Protein AF-A0A550GT23-F1 (afdb_monomer)

Sequence (72 aa):
MMDQLEQKIKTEVEGCECDAVLAFGVDNFNYLTRTVLPFAEHYPTRRAVAVLPKGSAPVIICPYDWSQAIKD

Nearest PDB structures (foldseek):
  4b28-assembly1_A-2  TM=8.127E-01  e=3.266E+00  Roseobacter denitrificans OCh 114
  4s00-assembly1_C  TM=8.093E-01  e=5.903E+00  Ruegeria lacuscaerulensis ITI-1157
  4rzz-assembly1_C  TM=8.100E-01  e=6.733E+00  Ruegeria lacuscaerulensis ITI-1157
  4s01-assembly2_B  TM=8.076E-01  e=8.759E+00  Ruegeria lacuscaerulensis ITI-1157
  5le5-assembly1_S  TM=3.075E-01  e=3.978E+00  Homo sapiens

pLDDT: mean 89.1, std 7.35, range [49.38, 96.44]

Mean predicted aligned error: 4.14 Å

Structure (mmCIF, N/CA/C/O backbone):
data_AF-A0A550GT23-F1
#
_entry.id   AF-A0A550GT23-F1
#
loop_
_atom_site.group_PDB
_atom_site.id
_atom_site.type_symbol
_atom_site.label_atom_id
_atom_site.label_alt_id
_atom_site.label_comp_id
_atom_site.label_asym_id
_atom_site.label_entity_id
_atom_site.label_seq_id
_atom_site.pdbx_PDB_ins_code
_atom_site.Cartn_x
_atom_site.Cartn_y
_atom_site.Cartn_z
_atom_site.occupancy
_atom_site.B_iso_or_equiv
_atom_site.auth_seq_id
_atom_site.auth_comp_id
_atom_site.auth_asym_id
_atom_site.auth_atom_id
_atom_site.pdbx_PDB_model_num
ATOM 1 N N . MET A 1 1 ? 5.478 -2.878 22.505 1.00 49.38 1 MET A N 1
ATOM 2 C CA . MET A 1 1 ? 5.412 -1.405 22.601 1.00 49.38 1 MET A CA 1
ATOM 3 C C . MET A 1 1 ? 5.112 -0.927 21.194 1.00 49.38 1 MET A C 1
ATOM 5 O O . MET A 1 1 ? 5.895 -1.259 20.318 1.00 49.38 1 MET A O 1
ATOM 9 N N . MET A 1 2 ? 3.939 -0.337 20.951 1.00 58.34 2 MET A N 1
ATOM 10 C CA . MET A 1 2 ? 3.545 0.070 19.595 1.00 58.34 2 MET A CA 1
ATOM 11 C C . MET A 1 2 ? 4.474 1.196 19.135 1.00 58.34 2 MET A C 1
ATOM 13 O O . MET A 1 2 ? 4.832 2.057 19.943 1.00 58.34 2 MET A O 1
ATOM 17 N N . ASP A 1 3 ? 4.935 1.140 17.891 1.00 86.25 3 ASP A N 1
ATOM 18 C CA . ASP A 1 3 ? 5.894 2.108 17.368 1.00 86.25 3 ASP A CA 1
ATOM 19 C C . ASP A 1 3 ? 5.249 3.507 17.308 1.00 86.25 3 ASP A C 1
ATOM 21 O O . ASP A 1 3 ? 4.092 3.641 16.902 1.00 86.25 3 ASP A O 1
ATOM 25 N N . GLN A 1 4 ? 5.970 4.561 17.713 1.00 86.25 4 GLN A N 1
ATOM 26 C CA . GLN A 1 4 ? 5.456 5.941 17.691 1.00 86.25 4 GLN A CA 1
ATOM 27 C C . GLN A 1 4 ? 4.949 6.349 16.299 1.00 86.25 4 GLN A C 1
ATOM 29 O O . GLN A 1 4 ? 3.980 7.103 16.188 1.00 86.25 4 GLN A O 1
ATOM 34 N N . LEU A 1 5 ? 5.577 5.835 15.237 1.00 86.38 5 LEU A N 1
ATOM 35 C CA . LEU A 1 5 ? 5.145 6.077 13.866 1.00 86.38 5 LEU A CA 1
ATOM 36 C C . LEU A 1 5 ? 3.808 5.393 13.564 1.00 86.38 5 LEU A C 1
ATOM 38 O O . LEU A 1 5 ? 2.911 6.017 13.002 1.00 86.38 5 LEU A O 1
ATOM 42 N N . GLU A 1 6 ? 3.667 4.130 13.956 1.00 85.88 6 GLU A N 1
ATOM 43 C CA . GLU A 1 6 ? 2.451 3.344 13.739 1.00 85.88 6 GLU A CA 1
ATOM 44 C C . GLU A 1 6 ? 1.255 3.987 14.451 1.00 85.88 6 GLU A C 1
ATOM 46 O O . GLU A 1 6 ? 0.177 4.137 13.873 1.00 85.88 6 GLU A O 1
ATOM 51 N N . GLN A 1 7 ? 1.466 4.465 15.680 1.00 90.38 7 GLN A N 1
ATOM 52 C CA . GLN A 1 7 ? 0.438 5.169 16.439 1.00 90.38 7 GLN A CA 1
ATOM 53 C C . GLN A 1 7 ? 0.049 6.506 15.793 1.00 90.38 7 GLN A C 1
ATOM 55 O O . GLN A 1 7 ? -1.140 6.836 15.745 1.00 90.38 7 GLN A O 1
ATOM 60 N N . LYS A 1 8 ? 1.020 7.260 15.261 1.00 92.19 8 LYS A N 1
ATOM 61 C CA . LYS A 1 8 ? 0.751 8.494 14.511 1.00 92.19 8 LYS A CA 1
ATOM 62 C C . LYS A 1 8 ? -0.089 8.212 13.265 1.00 92.19 8 LYS A C 1
ATOM 64 O O . LYS A 1 8 ? -1.125 8.844 13.091 1.00 92.19 8 LYS A O 1
ATOM 69 N N . ILE A 1 9 ? 0.326 7.250 12.437 1.00 91.12 9 ILE A N 1
ATOM 70 C CA . ILE A 1 9 ? -0.392 6.872 11.210 1.00 91.12 9 ILE A CA 1
ATOM 71 C C . ILE A 1 9 ? -1.826 6.465 11.547 1.00 91.12 9 ILE A C 1
ATOM 73 O O . ILE A 1 9 ? -2.764 6.973 10.941 1.00 91.12 9 ILE A O 1
ATOM 77 N N . LYS A 1 10 ? -2.009 5.604 12.554 1.00 90.12 10 LYS A N 1
ATOM 78 C CA . LYS A 1 10 ? -3.339 5.164 12.979 1.00 90.12 10 LYS A CA 1
ATOM 79 C C . LYS A 1 10 ? -4.220 6.336 13.416 1.00 90.12 10 LYS A C 1
ATOM 81 O O . LYS A 1 10 ? -5.378 6.399 13.026 1.00 90.12 10 LYS A O 1
ATOM 86 N N . THR A 1 11 ? -3.676 7.260 14.206 1.00 92.88 11 THR A N 1
ATOM 87 C CA . THR A 1 11 ? -4.431 8.416 14.719 1.00 92.88 11 THR A CA 1
ATOM 88 C C . THR A 1 11 ? -4.905 9.320 13.581 1.00 92.88 11 THR A C 1
ATOM 90 O O . THR A 1 11 ? -6.062 9.725 13.566 1.00 92.88 11 THR A O 1
ATOM 93 N N . GLU A 1 12 ? -4.039 9.587 12.603 1.00 93.56 12 GLU A N 1
ATOM 94 C CA . GLU A 1 12 ? -4.379 10.404 11.431 1.00 93.56 12 GLU A CA 1
ATOM 95 C C . GLU A 1 12 ? -5.403 9.717 10.517 1.00 93.56 12 GLU A C 1
ATOM 97 O O . GLU A 1 12 ? -6.343 10.357 10.048 1.00 93.56 12 GLU A O 1
ATOM 102 N N . VAL A 1 13 ? -5.269 8.403 10.294 1.00 92.44 13 VAL A N 1
ATOM 103 C CA . VAL A 1 13 ? -6.237 7.634 9.492 1.00 92.44 13 VAL A CA 1
ATOM 104 C C . VAL A 1 13 ? -7.611 7.622 10.161 1.00 92.44 13 VAL A C 1
ATOM 106 O O . VAL A 1 13 ? -8.610 7.819 9.481 1.00 92.44 13 VAL A O 1
ATOM 109 N N . GLU A 1 14 ? -7.684 7.446 11.481 1.00 92.00 14 GLU A N 1
ATOM 110 C CA . GLU A 1 14 ? -8.954 7.494 12.221 1.00 92.00 14 GLU A CA 1
ATOM 111 C C . GLU A 1 14 ? -9.563 8.907 12.250 1.00 92.00 14 GLU A C 1
ATOM 113 O O . GLU A 1 14 ? -10.784 9.055 12.208 1.00 92.00 14 GLU A O 1
ATOM 118 N N . GLY A 1 15 ? -8.724 9.947 12.278 1.00 92.56 15 GLY A N 1
ATOM 119 C CA . GLY A 1 15 ? -9.147 11.347 12.334 1.00 92.56 15 GLY A CA 1
ATOM 120 C C . GLY A 1 15 ? -9.525 11.986 10.992 1.00 92.56 15 GLY A C 1
ATOM 121 O O . GLY A 1 15 ? -10.174 13.031 11.005 1.00 92.56 15 GLY A O 1
ATOM 122 N N . CYS A 1 16 ? -9.147 11.407 9.843 1.00 89.50 16 CYS A N 1
ATOM 123 C CA . CYS A 1 16 ? -9.490 11.981 8.530 1.00 89.50 16 CYS A CA 1
ATOM 124 C C . CYS A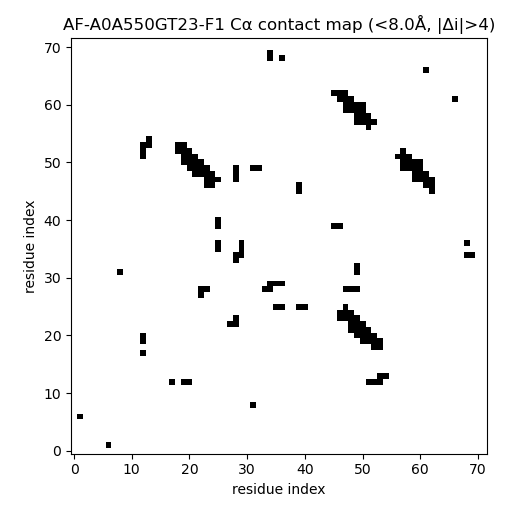 1 16 ? -11.011 11.966 8.283 1.00 89.50 16 CYS A C 1
ATOM 126 O O . CYS A 1 16 ? -11.736 11.203 8.902 1.00 89.50 16 CYS A O 1
ATOM 128 N N . GLU A 1 17 ? -11.533 12.712 7.309 1.00 94.00 17 GLU A N 1
ATOM 129 C CA . GLU A 1 17 ? -12.943 12.590 6.865 1.00 94.00 17 GLU A CA 1
ATOM 130 C C . GLU A 1 17 ? -13.149 11.477 5.813 1.00 94.00 17 GLU A C 1
ATOM 132 O O . GLU A 1 17 ? -14.140 11.446 5.091 1.00 94.00 17 GLU A O 1
ATOM 137 N N . CYS A 1 18 ? -12.189 10.562 5.700 1.00 92.31 18 CYS A N 1
ATOM 138 C CA . CYS A 1 18 ? -12.114 9.520 4.680 1.00 92.31 18 CYS A CA 1
ATOM 139 C C . CYS A 1 18 ? -12.369 8.122 5.264 1.00 92.31 18 CYS A C 1
ATOM 141 O O . CYS A 1 18 ? -12.089 7.899 6.434 1.00 92.31 18 CYS A O 1
ATOM 143 N N 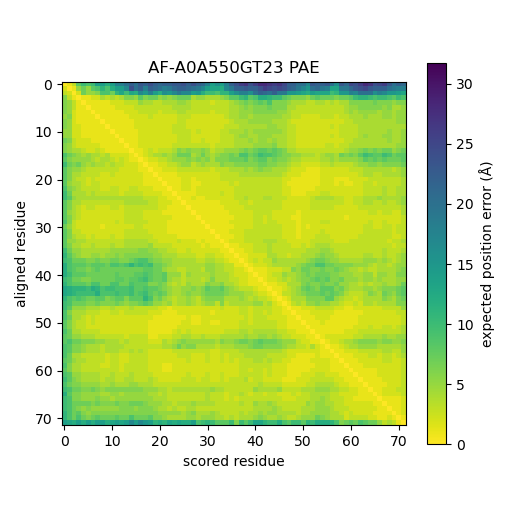. ASP A 1 19 ? -12.875 7.163 4.484 1.00 94.50 19 ASP A N 1
ATOM 144 C CA . ASP A 1 19 ? -13.070 5.781 4.972 1.00 94.50 19 ASP A CA 1
ATOM 145 C C . ASP A 1 19 ? -11.776 4.951 4.933 1.00 94.50 19 ASP A C 1
ATOM 147 O O . ASP A 1 19 ? -11.600 3.998 5.697 1.00 94.50 19 ASP A O 1
ATOM 151 N N . ALA A 1 20 ? -10.856 5.309 4.035 1.00 94.56 20 ALA A N 1
ATOM 152 C CA . ALA A 1 20 ? -9.561 4.664 3.881 1.00 94.56 20 ALA A CA 1
ATOM 153 C C . ALA A 1 20 ? -8.541 5.594 3.213 1.00 94.56 20 ALA A C 1
ATOM 155 O O . ALA A 1 20 ? -8.897 6.456 2.407 1.00 94.56 20 ALA A O 1
ATOM 156 N N . VAL A 1 21 ? -7.258 5.350 3.486 1.00 95.06 21 VAL A N 1
ATOM 157 C CA . VAL A 1 21 ? -6.127 5.972 2.785 1.00 95.06 21 VAL A CA 1
ATOM 158 C C . VAL A 1 21 ? -5.506 4.966 1.820 1.00 95.06 21 VAL A C 1
ATOM 160 O O . VAL A 1 21 ? -5.177 3.845 2.209 1.00 95.06 21 VAL A O 1
ATOM 163 N N . LEU A 1 22 ? -5.325 5.377 0.562 1.00 95.88 22 LEU A N 1
ATOM 164 C CA . LEU A 1 22 ? -4.561 4.634 -0.440 1.00 95.88 22 LEU A CA 1
ATOM 165 C C . LEU A 1 22 ? -3.276 5.395 -0.746 1.00 95.88 22 LEU A C 1
ATOM 167 O O . LEU A 1 22 ? -3.313 6.521 -1.241 1.00 95.88 22 LEU A O 1
ATOM 171 N N . ALA A 1 23 ? -2.140 4.762 -0.480 1.00 94.25 23 ALA A N 1
ATOM 172 C CA . ALA A 1 23 ? -0.834 5.358 -0.694 1.00 94.25 23 ALA A CA 1
ATOM 173 C C . ALA A 1 23 ? -0.122 4.724 -1.890 1.00 94.25 23 ALA A C 1
ATOM 175 O O . ALA A 1 23 ? 0.151 3.522 -1.914 1.00 94.25 23 ALA A O 1
ATOM 176 N N . PHE A 1 24 ? 0.193 5.570 -2.869 1.00 91.69 24 PHE A N 1
ATOM 177 C CA . PHE A 1 24 ? 0.945 5.225 -4.072 1.00 91.69 24 PHE A CA 1
ATOM 178 C C . PHE A 1 24 ? 2.347 5.829 -4.027 1.00 91.69 24 PHE A C 1
ATOM 180 O O . PHE A 1 24 ? 2.571 6.860 -3.391 1.00 91.69 24 PHE A O 1
ATOM 187 N N . GLY A 1 25 ? 3.258 5.236 -4.797 1.00 89.75 25 GLY A N 1
ATOM 188 C CA . GLY A 1 25 ? 4.648 5.677 -4.886 1.00 89.75 25 GLY A CA 1
ATOM 189 C C . GLY A 1 25 ? 5.530 4.996 -3.844 1.00 89.75 25 GLY A C 1
ATOM 190 O O . GLY A 1 25 ? 5.072 4.640 -2.758 1.00 89.75 25 GLY A O 1
ATOM 191 N N . VAL A 1 26 ? 6.796 4.793 -4.206 1.00 89.50 26 VAL A N 1
ATOM 192 C CA . VAL A 1 26 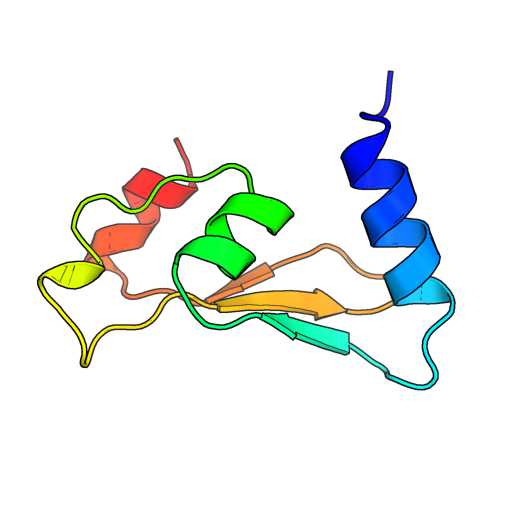? 7.758 4.016 -3.410 1.00 89.50 26 VAL A CA 1
ATOM 193 C C . VAL A 1 26 ? 8.017 4.641 -2.041 1.00 89.50 26 VAL A C 1
ATOM 195 O O . VAL A 1 26 ? 8.052 3.919 -1.049 1.00 89.50 26 VAL A O 1
ATOM 198 N N . ASP A 1 27 ? 8.082 5.971 -1.967 1.00 91.75 27 ASP A N 1
ATOM 199 C CA . ASP A 1 27 ? 8.356 6.689 -0.719 1.00 91.75 27 ASP A CA 1
ATOM 200 C C . ASP A 1 27 ? 7.196 6.587 0.269 1.00 91.75 27 ASP A C 1
ATOM 202 O O . ASP A 1 27 ? 7.403 6.259 1.434 1.00 91.75 27 ASP A O 1
ATOM 206 N N . ASN A 1 28 ? 5.962 6.805 -0.195 1.00 93.19 28 ASN A N 1
ATOM 207 C CA . ASN A 1 28 ? 4.778 6.689 0.657 1.00 93.19 28 ASN A CA 1
ATOM 208 C C . ASN A 1 28 ? 4.567 5.243 1.112 1.00 93.19 28 ASN A C 1
ATOM 210 O O . ASN A 1 28 ? 4.225 4.998 2.268 1.00 93.19 28 ASN A O 1
ATOM 214 N N . PHE A 1 29 ? 4.784 4.283 0.208 1.00 92.81 29 PHE A N 1
ATOM 215 C CA . PHE A 1 29 ? 4.696 2.866 0.534 1.00 92.81 29 PHE A CA 1
ATOM 216 C C . PHE A 1 29 ? 5.712 2.493 1.616 1.00 92.81 29 PHE A C 1
ATOM 218 O O . PHE A 1 29 ? 5.331 1.922 2.637 1.00 92.81 29 PHE A O 1
ATOM 225 N N . ASN A 1 30 ? 6.978 2.880 1.441 1.00 92.50 30 ASN A N 1
ATOM 226 C CA . ASN A 1 30 ? 8.033 2.646 2.422 1.00 92.50 30 ASN A CA 1
ATOM 227 C C . ASN A 1 30 ? 7.727 3.349 3.753 1.00 92.50 30 ASN A C 1
ATOM 229 O O . ASN A 1 30 ? 7.783 2.725 4.804 1.00 92.50 30 ASN A O 1
ATOM 233 N N . TYR A 1 31 ? 7.309 4.614 3.731 1.00 92.50 31 TYR A N 1
ATOM 234 C CA . TYR A 1 31 ? 6.978 5.352 4.951 1.00 92.50 31 TYR A CA 1
ATOM 235 C C . TYR A 1 31 ? 5.906 4.650 5.800 1.00 92.50 31 TYR A C 1
ATOM 237 O O . TYR A 1 31 ? 6.030 4.581 7.023 1.00 92.50 31 TYR A O 1
ATOM 245 N N . LEU A 1 32 ? 4.868 4.116 5.153 1.00 92.31 32 LEU A N 1
ATOM 246 C CA . LEU A 1 32 ? 3.722 3.510 5.834 1.00 92.31 32 LEU A CA 1
ATOM 247 C C . LEU A 1 32 ? 3.936 2.040 6.210 1.00 92.31 32 LEU A C 1
ATOM 249 O O . LEU A 1 32 ? 3.374 1.589 7.203 1.00 92.31 32 LEU A O 1
ATOM 253 N N . THR A 1 33 ? 4.716 1.290 5.427 1.00 89.56 33 THR A N 1
ATOM 254 C CA . THR A 1 33 ? 4.892 -0.167 5.605 1.00 89.56 33 THR A CA 1
ATOM 255 C C . THR A 1 33 ? 6.264 -0.557 6.148 1.00 89.56 33 THR A C 1
ATOM 257 O O . THR A 1 33 ? 6.431 -1.665 6.642 1.00 89.56 33 THR A O 1
ATOM 260 N N . ARG A 1 34 ? 7.248 0.347 6.060 1.00 89.38 34 ARG A N 1
ATOM 261 C CA . ARG A 1 34 ? 8.690 0.109 6.264 1.00 89.38 34 ARG A CA 1
ATOM 262 C C . ARG A 1 34 ? 9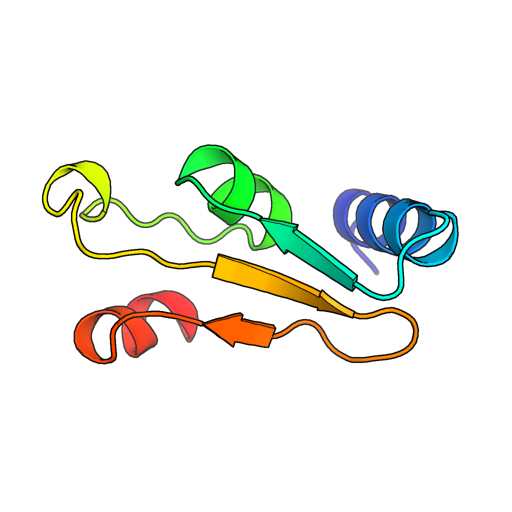.317 -0.900 5.307 1.00 89.38 34 ARG A C 1
ATOM 264 O O . ARG A 1 34 ? 10.469 -1.289 5.491 1.00 89.38 34 ARG A O 1
ATOM 271 N N . THR A 1 35 ? 8.591 -1.291 4.269 1.00 89.44 35 THR A N 1
ATOM 272 C CA . THR A 1 35 ? 9.084 -2.193 3.239 1.00 89.44 35 THR A CA 1
ATOM 273 C C . THR A 1 35 ? 9.728 -1.386 2.118 1.00 89.44 35 THR A C 1
ATOM 275 O O . THR A 1 35 ? 9.104 -0.521 1.498 1.00 89.44 35 THR A O 1
ATOM 278 N N . VAL A 1 36 ? 10.985 -1.709 1.817 1.00 89.38 36 VAL A N 1
ATOM 279 C CA . VAL A 1 36 ? 11.704 -1.156 0.667 1.00 89.38 36 VAL A CA 1
ATOM 280 C C . VAL A 1 36 ? 11.451 -2.045 -0.547 1.00 89.38 36 VAL A C 1
ATOM 282 O O . VAL A 1 36 ? 11.676 -3.251 -0.497 1.00 89.38 36 VAL A O 1
ATOM 285 N N . LEU A 1 37 ? 11.021 -1.448 -1.660 1.00 86.19 37 LEU A N 1
ATOM 286 C CA . LEU A 1 37 ? 10.848 -2.137 -2.943 1.00 86.19 37 LEU A CA 1
ATOM 287 C C . LEU A 1 37 ? 11.941 -1.684 -3.928 1.00 86.19 37 LEU A C 1
ATOM 289 O O . LEU A 1 37 ? 11.670 -0.858 -4.801 1.00 86.19 37 LEU A O 1
ATOM 293 N N . PRO A 1 38 ? 13.178 -2.208 -3.824 1.00 81.88 38 PRO A N 1
ATOM 294 C CA . PRO A 1 38 ? 14.334 -1.698 -4.574 1.00 81.88 38 PRO A CA 1
ATOM 295 C C . PRO A 1 38 ? 14.201 -1.874 -6.095 1.00 81.88 38 PRO A C 1
ATOM 297 O O . PRO A 1 38 ? 14.867 -1.206 -6.878 1.00 81.88 38 PRO A O 1
ATOM 300 N N . PHE A 1 39 ? 13.328 -2.778 -6.536 1.00 83.62 39 PHE A N 1
ATOM 301 C CA . PHE A 1 39 ? 13.054 -3.028 -7.948 1.00 83.62 39 PHE A CA 1
ATOM 302 C C . PHE A 1 39 ? 11.933 -2.149 -8.518 1.00 83.62 39 PHE A C 1
ATOM 304 O O . PHE A 1 39 ? 11.790 -2.104 -9.736 1.00 83.62 39 PHE A O 1
ATOM 311 N N . ALA A 1 40 ? 11.129 -1.468 -7.693 1.00 84.56 40 ALA A N 1
ATOM 312 C CA . ALA A 1 40 ? 9.906 -0.806 -8.157 1.00 84.56 40 ALA A CA 1
ATOM 313 C C . ALA A 1 40 ? 10.173 0.316 -9.177 1.00 84.56 40 ALA A C 1
ATOM 31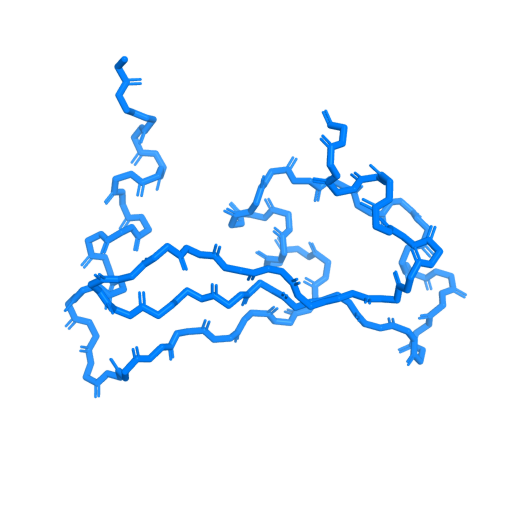5 O O . ALA A 1 40 ? 9.410 0.463 -10.130 1.00 84.56 40 ALA A O 1
ATOM 316 N N . GLU A 1 41 ? 11.285 1.042 -9.043 1.00 83.25 41 GLU A N 1
ATOM 317 C CA . GLU A 1 41 ? 11.691 2.093 -9.990 1.00 83.25 41 GLU A CA 1
ATOM 318 C C . GLU A 1 41 ? 11.980 1.555 -11.400 1.00 83.25 41 GLU A C 1
ATOM 320 O O . GLU A 1 41 ? 11.762 2.249 -12.392 1.00 83.25 41 GLU A O 1
ATOM 325 N N . HIS A 1 42 ? 12.395 0.290 -11.511 1.00 86.38 42 HIS A N 1
ATOM 326 C CA . HIS A 1 42 ? 12.680 -0.361 -12.790 1.00 86.38 42 HIS A CA 1
ATOM 327 C C . HIS A 1 42 ? 11.411 -0.829 -13.525 1.00 86.38 42 HIS A C 1
ATOM 329 O O . HIS A 1 42 ? 11.475 -1.177 -14.705 1.00 86.38 42 HIS A O 1
ATOM 335 N N . TYR A 1 43 ? 10.250 -0.838 -12.856 1.00 86.19 43 TYR A N 1
ATOM 336 C CA . TYR A 1 43 ? 8.983 -1.326 -13.406 1.00 86.19 43 TYR A CA 1
ATOM 337 C C . TYR A 1 43 ? 7.841 -0.317 -13.185 1.00 86.19 43 TYR A C 1
ATOM 339 O O . TYR A 1 43 ? 6.904 -0.607 -12.442 1.00 86.19 43 TYR A O 1
ATOM 347 N N . PRO A 1 44 ? 7.842 0.846 -13.864 1.00 81.06 44 PRO A N 1
ATOM 348 C CA . PRO A 1 44 ? 6.916 1.955 -13.584 1.00 81.06 44 PRO A CA 1
ATOM 349 C C . PRO A 1 44 ? 5.428 1.638 -13.834 1.00 81.06 44 PRO A C 1
ATOM 351 O O . PRO A 1 44 ? 4.539 2.325 -13.326 1.00 81.06 44 PRO A O 1
ATOM 354 N N . THR A 1 45 ? 5.132 0.598 -14.619 1.00 85.56 45 THR A N 1
ATOM 355 C CA . THR A 1 45 ? 3.764 0.115 -14.866 1.00 85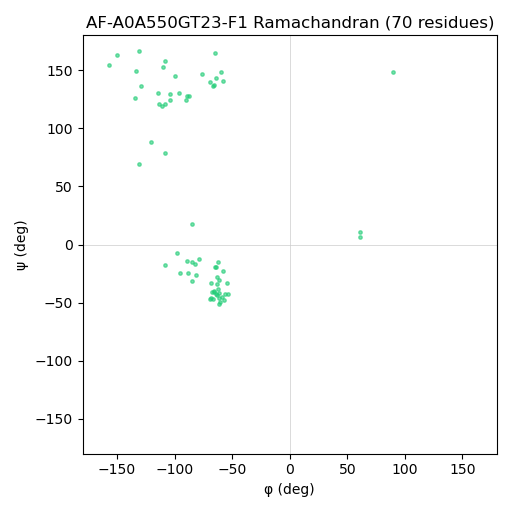.56 45 THR A CA 1
ATOM 356 C C . THR A 1 45 ? 3.263 -0.852 -13.792 1.00 85.56 45 THR A C 1
ATOM 358 O O . THR A 1 45 ? 2.060 -1.091 -13.705 1.00 85.56 45 THR A O 1
ATOM 361 N N . ARG A 1 46 ? 4.154 -1.393 -12.953 1.00 85.50 46 ARG A N 1
ATOM 362 C CA . ARG A 1 46 ? 3.820 -2.257 -11.817 1.00 85.50 46 ARG A CA 1
ATOM 363 C C . ARG A 1 46 ? 3.761 -1.400 -10.553 1.00 85.50 46 ARG A C 1
ATOM 365 O O . ARG A 1 46 ? 4.671 -0.624 -10.286 1.00 85.50 46 ARG A O 1
ATOM 372 N N . ARG A 1 47 ? 2.687 -1.514 -9.769 1.00 85.94 47 ARG A N 1
ATOM 373 C CA . ARG A 1 47 ? 2.483 -0.675 -8.576 1.00 85.94 47 ARG A CA 1
ATOM 374 C C . ARG A 1 47 ? 2.150 -1.517 -7.358 1.00 85.94 47 ARG A C 1
ATOM 376 O O . ARG A 1 47 ? 1.322 -2.418 -7.448 1.00 85.94 47 ARG A O 1
ATOM 383 N N . 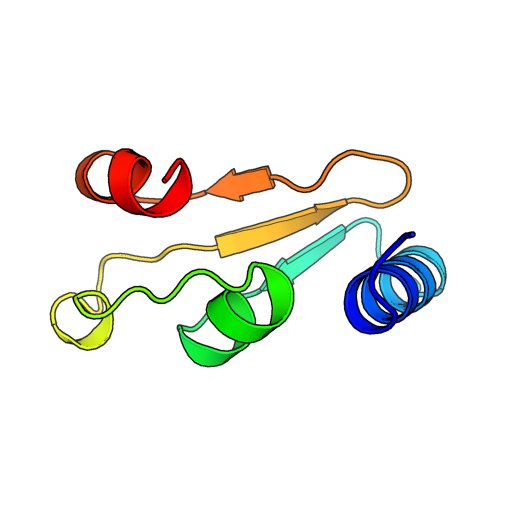ALA A 1 48 ? 2.766 -1.172 -6.233 1.00 92.44 48 ALA A N 1
ATOM 384 C CA . ALA A 1 48 ? 2.312 -1.573 -4.911 1.00 92.44 48 ALA A CA 1
ATOM 385 C C . ALA A 1 48 ? 1.540 -0.411 -4.273 1.00 92.44 48 ALA A C 1
ATOM 387 O O . ALA A 1 48 ? 1.863 0.757 -4.507 1.00 92.44 48 ALA A O 1
ATOM 388 N N . VAL A 1 49 ? 0.510 -0.736 -3.502 1.00 95.12 49 VAL A N 1
ATOM 389 C CA . VAL A 1 49 ? -0.366 0.226 -2.832 1.00 95.12 49 VAL A CA 1
ATOM 390 C C . VAL A 1 49 ? -0.566 -0.236 -1.401 1.00 95.12 49 VAL A C 1
ATOM 392 O O . VAL A 1 49 ? -0.975 -1.377 -1.173 1.00 95.12 49 VAL A O 1
ATOM 395 N N . ALA A 1 50 ? -0.294 0.651 -0.448 1.00 95.69 50 ALA A N 1
ATOM 396 C CA . ALA A 1 50 ? -0.693 0.446 0.937 1.00 95.69 50 ALA A CA 1
ATOM 397 C C . ALA A 1 50 ? -2.115 0.988 1.120 1.00 95.69 50 ALA A C 1
ATOM 399 O O . ALA A 1 50 ? -2.404 2.127 0.746 1.00 95.69 50 ALA A O 1
ATOM 400 N N . VAL A 1 51 ? -2.997 0.158 1.666 1.00 96.44 51 VAL A N 1
ATOM 401 C CA . VAL A 1 51 ? -4.397 0.474 1.944 1.00 96.44 51 VAL A CA 1
ATOM 402 C C . VAL A 1 51 ? -4.581 0.473 3.453 1.00 96.44 51 VAL A C 1
ATOM 404 O O . VAL A 1 51 ? -4.339 -0.539 4.109 1.00 96.44 51 VAL A O 1
ATOM 407 N N . LEU A 1 52 ? -5.013 1.603 4.003 1.00 95.56 52 LEU A N 1
ATOM 408 C CA . LEU A 1 52 ? -5.260 1.780 5.430 1.00 95.56 52 LEU A CA 1
ATOM 409 C C . LEU A 1 52 ? -6.734 2.152 5.626 1.00 95.56 52 LEU A C 1
ATOM 411 O O . LEU A 1 52 ? -7.064 3.339 5.584 1.00 95.56 52 LEU A O 1
ATOM 415 N N . PRO A 1 53 ? -7.635 1.166 5.769 1.00 94.81 53 PRO A N 1
ATOM 416 C CA . PRO A 1 53 ? -9.032 1.427 6.081 1.00 94.81 53 PRO A CA 1
ATOM 417 C C . PRO A 1 53 ? -9.195 1.789 7.557 1.00 94.81 53 PRO A C 1
ATOM 419 O O . PRO A 1 53 ? -8.504 1.244 8.420 1.00 94.81 53 PRO A O 1
ATOM 422 N N . LYS A 1 54 ? -10.154 2.662 7.861 1.00 94.25 54 LYS A N 1
ATOM 423 C CA . LYS A 1 54 ? -10.524 2.962 9.246 1.00 94.25 54 LYS A CA 1
ATOM 424 C C . LYS A 1 54 ? -11.092 1.748 9.967 1.00 94.25 54 LYS A C 1
ATOM 426 O O . LYS A 1 54 ? -11.809 0.934 9.379 1.00 94.25 54 LYS A O 1
ATOM 431 N N . GLY A 1 55 ? -10.769 1.626 11.253 1.00 89.44 55 GLY A N 1
ATOM 432 C CA . GLY A 1 55 ? -11.272 0.566 12.125 1.00 89.44 55 GLY A CA 1
ATOM 433 C C . GLY A 1 55 ? -10.900 -0.861 11.706 1.00 89.44 55 GLY A C 1
ATOM 434 O O . GLY A 1 55 ? -11.390 -1.810 12.314 1.00 89.44 55 GLY A O 1
ATOM 435 N N . SER A 1 56 ? -10.054 -1.036 10.686 1.00 90.25 56 SER A N 1
ATOM 436 C CA . SER A 1 56 ? -9.723 -2.333 10.087 1.00 90.25 56 SER A CA 1
ATOM 437 C C . SER A 1 56 ? -8.213 -2.513 9.946 1.00 90.25 56 SER A C 1
ATOM 439 O O . SER A 1 56 ? -7.434 -1.570 10.079 1.00 90.25 56 SER A O 1
ATOM 441 N N . ALA A 1 57 ? -7.781 -3.747 9.684 1.00 90.56 57 ALA A N 1
ATOM 442 C CA . ALA A 1 57 ? -6.371 -4.033 9.453 1.00 90.56 57 ALA A CA 1
ATOM 443 C C . ALA A 1 57 ? -5.891 -3.422 8.117 1.00 90.56 57 ALA A C 1
ATOM 445 O O . ALA A 1 57 ? -6.617 -3.511 7.120 1.00 90.56 57 ALA A O 1
ATOM 446 N N . PRO A 1 58 ? -4.673 -2.849 8.063 1.00 92.94 58 PRO A N 1
ATOM 447 C CA . PRO A 1 58 ? -4.052 -2.437 6.810 1.00 92.94 58 PRO A CA 1
ATOM 448 C C . PRO A 1 58 ? -3.858 -3.614 5.848 1.00 92.94 58 PRO A C 1
ATOM 450 O O . PRO A 1 58 ? -3.615 -4.746 6.267 1.00 92.94 58 PRO A O 1
ATOM 453 N N . VAL A 1 59 ? -3.928 -3.336 4.548 1.00 94.50 59 VAL A N 1
ATOM 454 C CA . VAL A 1 59 ? -3.758 -4.326 3.476 1.00 94.50 59 VAL A CA 1
ATOM 455 C C . VAL A 1 59 ? -2.813 -3.775 2.418 1.00 94.50 59 VAL A C 1
ATOM 457 O O . VAL A 1 59 ? -2.763 -2.573 2.171 1.00 94.50 59 VAL A O 1
ATOM 460 N N . ILE A 1 60 ? -2.070 -4.661 1.761 1.00 95.31 60 ILE A N 1
ATOM 461 C CA . ILE A 1 60 ? -1.193 -4.302 0.652 1.00 95.31 60 ILE A CA 1
ATOM 462 C C . ILE A 1 60 ? -1.705 -4.944 -0.635 1.00 95.31 60 ILE A C 1
ATOM 464 O O . ILE A 1 60 ? -1.953 -6.148 -0.690 1.00 95.31 60 ILE A O 1
ATOM 468 N N . ILE A 1 61 ? -1.826 -4.134 -1.684 1.00 94.38 61 ILE A N 1
ATOM 469 C CA . ILE A 1 61 ? -2.096 -4.589 -3.049 1.00 94.38 61 ILE A CA 1
ATOM 470 C C . ILE A 1 61 ? -0.787 -4.491 -3.823 1.00 94.38 61 ILE A C 1
ATOM 472 O O . ILE A 1 61 ? -0.183 -3.424 -3.881 1.00 94.38 61 ILE A O 1
ATOM 476 N N . CYS A 1 62 ? -0.330 -5.589 -4.419 1.00 92.50 62 CYS A N 1
ATOM 477 C CA . CYS A 1 62 ? 0.934 -5.635 -5.150 1.00 92.50 62 CYS A CA 1
ATOM 478 C C . CYS A 1 62 ? 0.892 -6.672 -6.285 1.00 92.50 62 CYS A C 1
ATOM 480 O O . CYS A 1 62 ? 0.031 -7.559 -6.277 1.00 92.50 62 CYS A O 1
ATOM 482 N N . PRO A 1 63 ? 1.820 -6.602 -7.258 1.00 92.06 63 PRO A N 1
ATOM 483 C CA . PRO A 1 63 ? 2.062 -7.696 -8.187 1.00 92.06 63 PRO A CA 1
ATOM 484 C C . PRO A 1 63 ? 2.437 -8.967 -7.426 1.00 92.06 63 PRO A C 1
ATOM 486 O O . PRO A 1 63 ? 3.210 -8.916 -6.471 1.00 92.06 63 PRO A O 1
ATOM 489 N N . TYR A 1 64 ? 1.939 -10.112 -7.892 1.00 90.31 64 TYR A N 1
ATOM 490 C CA . TYR A 1 64 ? 2.183 -11.404 -7.248 1.00 90.31 64 TYR A CA 1
ATOM 491 C C . TYR A 1 64 ? 3.680 -11.687 -7.034 1.00 90.31 64 TYR A C 1
ATOM 493 O O . TYR A 1 64 ? 4.077 -12.080 -5.937 1.00 90.31 64 TYR A O 1
ATOM 501 N N . ASP A 1 65 ? 4.508 -11.376 -8.036 1.00 89.12 65 ASP A N 1
ATOM 502 C CA . ASP A 1 65 ? 5.970 -11.537 -8.001 1.00 89.12 65 ASP A CA 1
ATOM 503 C C . ASP A 1 65 ? 6.647 -10.771 -6.849 1.00 89.12 65 ASP A C 1
ATOM 505 O O . ASP A 1 65 ? 7.763 -11.098 -6.459 1.00 89.12 65 ASP A O 1
ATOM 509 N N . TRP A 1 66 ? 6.004 -9.728 -6.316 1.00 89.94 66 TRP A N 1
ATOM 510 C CA . TRP A 1 66 ? 6.540 -8.885 -5.241 1.00 89.94 66 TRP A CA 1
ATOM 511 C C . TRP A 1 66 ? 6.008 -9.280 -3.865 1.00 89.94 66 TRP A C 1
ATOM 513 O O . TRP A 1 66 ? 6.477 -8.764 -2.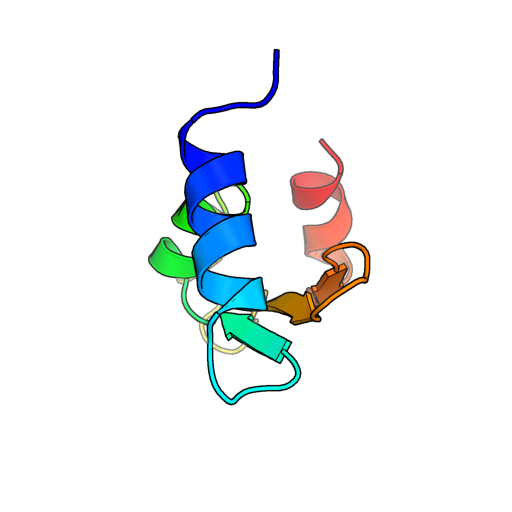854 1.00 89.94 66 TRP A O 1
ATOM 523 N N . SER A 1 67 ? 5.041 -10.198 -3.811 1.00 90.56 67 SER A N 1
ATOM 524 C CA . SER A 1 67 ? 4.361 -10.562 -2.569 1.00 90.56 67 SER A CA 1
ATOM 525 C C . SER A 1 67 ? 5.303 -11.152 -1.520 1.00 90.56 67 SER A C 1
ATOM 527 O O . SER A 1 67 ? 5.069 -10.943 -0.335 1.00 90.56 67 SER A O 1
ATOM 529 N N . GLN A 1 68 ? 6.369 -11.845 -1.933 1.00 87.25 68 GLN A N 1
ATOM 530 C CA . GLN A 1 68 ? 7.353 -12.391 -0.998 1.00 87.25 68 GLN A CA 1
ATOM 531 C C . GLN A 1 68 ? 8.129 -11.276 -0.291 1.00 87.25 68 GLN A C 1
ATOM 533 O O . GLN A 1 68 ? 8.165 -11.256 0.930 1.00 87.25 68 GLN A O 1
ATOM 538 N N . ALA A 1 69 ? 8.618 -10.284 -1.040 1.00 84.31 69 ALA A N 1
ATOM 539 C CA . ALA A 1 69 ? 9.352 -9.140 -0.489 1.00 84.31 69 ALA A CA 1
ATOM 540 C C . ALA A 1 69 ? 8.524 -8.273 0.481 1.00 84.31 69 ALA A C 1
ATOM 542 O O . ALA A 1 69 ? 9.076 -7.434 1.179 1.00 84.31 69 ALA A O 1
ATOM 543 N N . ILE A 1 70 ? 7.199 -8.434 0.480 1.00 86.06 70 ILE A N 1
ATOM 544 C CA . ILE A 1 70 ? 6.266 -7.729 1.368 1.00 86.06 70 ILE A CA 1
ATOM 545 C C . ILE A 1 70 ? 5.928 -8.565 2.611 1.00 86.06 70 ILE A C 1
ATOM 547 O O . ILE A 1 70 ? 5.500 -8.016 3.621 1.00 86.06 70 ILE A O 1
ATOM 551 N N . LYS A 1 71 ? 6.061 -9.893 2.521 1.00 85.44 71 LYS A N 1
ATOM 552 C CA . LYS A 1 71 ? 5.805 -10.824 3.629 1.00 85.44 71 LYS A CA 1
ATOM 553 C C . LYS A 1 71 ? 7.039 -11.068 4.497 1.00 85.44 71 LYS A C 1
ATOM 555 O O . LYS A 1 71 ? 6.858 -11.497 5.635 1.00 85.44 71 LYS A O 1
ATOM 560 N N . ASP A 1 72 ? 8.226 -10.871 3.929 1.00 72.50 72 ASP A N 1
ATOM 561 C CA . ASP A 1 72 ? 9.519 -10.923 4.622 1.00 72.50 72 ASP A CA 1
ATOM 562 C C . ASP A 1 72 ? 9.709 -9.706 5.541 1.00 72.50 72 ASP A C 1
ATOM 564 O O . ASP A 1 72 ? 10.201 -9.909 6.676 1.00 72.50 72 ASP A O 1
#

Radius of gyration: 12.72 Å; Cα contacts (8 Å, |Δi|>4): 80; chains: 1; bounding box: 27×25×38 Å

Foldseek 3Di:
DDDPLQVVVLVVQQPDPDQKDKDWDQVRCCSNQVQHDPCCVVPVVWTKIWIGGHPDDIDIDGDPVCVVSSVD

Secondary structure (DSSP, 8-state):
---HHHHHHHHHHHHSSSSEEEE-SHHHHHHHH----TTGGG-TT---EEEEETTS--EEE--GGGHHHHH-

Solvent-accessible surface area (backbone atoms only — not comparable to full-atom values): 4517 Å² total; per-residue (Å²): 130,84,52,74,66,60,54,50,53,52,51,51,48,66,68,46,103,53,70,55,48,77,35,64,54,73,65,50,30,21,73,76,69,72,46,76,64,92,63,47,84,83,36,81,90,59,64,58,34,40,35,41,40,51,102,52,78,68,48,77,51,58,54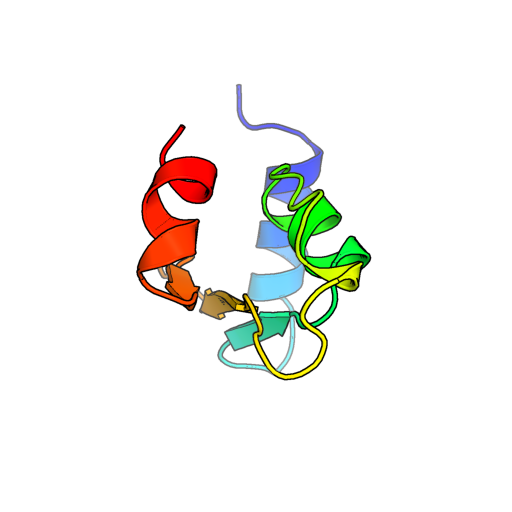,76,93,51,49,60,70,72,72,110